Protein AF-A0A7J4JFG8-F1 (afdb_monomer)

InterPro domains:
  IPR002809 Integral membrane protein EMC3/TMCO1-like [PF01956] (10-150)
  IPR002809 Integral membrane protein EMC3/TMCO1-like [SM01415] (7-152)
  IPR038978 Protein MJ0935 [PTHR42198] (8-150)

Sequence (158 aa):
MFDPQVDLALAAVGVSLASNFVQRKVMPKEETKQRQEKIKKHQERMKELANKSDAKSKNELEALEKELMEEMGKMMKGSTRMMMFSMLFIIPLFWFLGEAYKAAVIQLPFPIPWFGENWSVKLYSETNWIGWYVLCSLVTSLALNAALGLREKVLKKK

Structure (mmCIF, N/CA/C/O backbone):
data_AF-A0A7J4JFG8-F1
#
_entry.id   AF-A0A7J4JFG8-F1
#
loop_
_atom_site.group_PDB
_atom_site.id
_atom_site.type_symbol
_atom_site.label_atom_id
_atom_site.label_alt_id
_atom_site.label_comp_id
_atom_site.label_asym_id
_atom_site.label_entity_id
_atom_site.label_seq_id
_atom_site.pdbx_PDB_ins_code
_atom_site.Cartn_x
_atom_site.Cartn_y
_atom_site.Cartn_z
_atom_site.occupancy
_atom_site.B_iso_or_equiv
_atom_site.auth_seq_id
_atom_site.auth_comp_id
_atom_site.auth_asym_id
_atom_site.auth_atom_id
_atom_site.pdbx_PDB_model_num
ATOM 1 N N . MET A 1 1 ? 8.831 -21.812 -30.188 1.00 43.41 1 MET A N 1
ATOM 2 C CA . MET A 1 1 ? 9.014 -20.457 -29.634 1.00 43.41 1 MET A CA 1
ATOM 3 C C . MET A 1 1 ? 7.926 -19.617 -30.258 1.00 43.41 1 MET A C 1
ATOM 5 O O . MET A 1 1 ? 7.961 -19.447 -31.469 1.00 43.41 1 MET A O 1
ATOM 9 N N . PHE A 1 2 ? 6.888 -19.284 -29.495 1.00 50.66 2 PHE A N 1
ATOM 10 C CA . PHE A 1 2 ? 5.811 -18.435 -29.999 1.00 50.66 2 PHE A CA 1
ATOM 11 C C . PHE A 1 2 ? 6.293 -16.981 -30.050 1.00 50.66 2 PHE A C 1
ATOM 13 O O . PHE A 1 2 ? 7.308 -16.641 -29.443 1.00 50.66 2 PHE A O 1
ATOM 20 N N . ASP A 1 3 ? 5.601 -16.146 -30.826 1.00 72.88 3 ASP A N 1
ATOM 21 C CA . ASP A 1 3 ? 5.869 -14.711 -30.893 1.00 72.88 3 ASP A CA 1
ATOM 22 C C . ASP A 1 3 ? 5.908 -14.096 -29.479 1.00 72.88 3 ASP A C 1
ATOM 24 O O . ASP A 1 3 ? 5.046 -14.433 -28.658 1.00 72.88 3 ASP A O 1
ATOM 28 N N . PRO A 1 4 ? 6.821 -13.145 -29.188 1.00 73.06 4 PRO A N 1
ATOM 29 C CA . PRO A 1 4 ? 6.934 -12.491 -27.876 1.00 73.06 4 PRO A CA 1
ATOM 30 C C . PRO A 1 4 ? 5.610 -11.909 -27.356 1.00 73.06 4 PRO A C 1
ATOM 32 O O . PRO A 1 4 ? 5.393 -11.783 -26.154 1.00 73.06 4 PRO A O 1
ATOM 35 N N . GLN A 1 5 ? 4.706 -11.570 -28.274 1.00 70.81 5 GLN A N 1
ATOM 36 C CA . GLN A 1 5 ? 3.369 -11.058 -27.991 1.00 70.81 5 GLN A CA 1
ATOM 37 C C . GLN A 1 5 ? 2.445 -12.128 -27.388 1.00 70.81 5 GLN A C 1
ATOM 39 O O . GLN A 1 5 ? 1.678 -11.835 -26.471 1.00 70.81 5 GLN A O 1
ATOM 44 N N . VAL A 1 6 ? 2.533 -13.368 -27.876 1.00 79.38 6 VAL A N 1
ATOM 45 C CA . VAL A 1 6 ? 1.719 -14.499 -27.408 1.00 79.38 6 VAL A CA 1
ATOM 46 C C . VAL A 1 6 ? 2.184 -14.947 -26.028 1.00 79.38 6 VAL A C 1
ATOM 48 O O . VAL A 1 6 ? 1.350 -15.166 -25.151 1.00 79.38 6 VAL A O 1
ATOM 51 N N . ASP A 1 7 ? 3.497 -14.998 -25.802 1.00 71.62 7 ASP A N 1
ATOM 52 C CA . ASP A 1 7 ? 4.071 -15.361 -24.502 1.00 71.62 7 ASP A CA 1
ATOM 53 C C . ASP A 1 7 ? 3.706 -14.330 -23.420 1.00 71.62 7 ASP A C 1
ATOM 55 O O . ASP A 1 7 ? 3.295 -14.694 -22.313 1.00 71.62 7 ASP A O 1
ATOM 59 N N . LEU A 1 8 ? 3.756 -13.034 -23.755 1.00 73.06 8 LEU A N 1
ATOM 60 C CA . LEU A 1 8 ? 3.347 -11.962 -22.847 1.00 73.06 8 LEU A CA 1
ATOM 61 C C . LEU A 1 8 ? 1.840 -12.007 -22.551 1.00 73.06 8 LEU A C 1
ATOM 63 O O . LEU A 1 8 ? 1.426 -11.814 -21.405 1.00 73.06 8 LEU A O 1
ATOM 67 N N . ALA A 1 9 ? 1.016 -12.296 -23.563 1.00 77.75 9 ALA A N 1
ATOM 68 C CA . ALA A 1 9 ? -0.426 -12.446 -23.398 1.00 77.75 9 ALA A CA 1
ATOM 69 C C . ALA A 1 9 ? -0.767 -13.646 -22.501 1.00 77.75 9 ALA A C 1
ATOM 71 O O . ALA A 1 9 ? -1.584 -13.515 -21.588 1.00 77.75 9 ALA A O 1
ATOM 72 N N . LEU A 1 10 ? -0.105 -14.792 -22.695 1.00 78.75 10 LEU A N 1
ATOM 73 C CA . 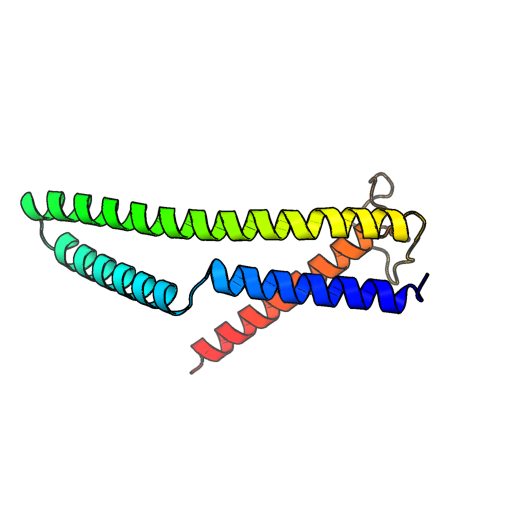LEU A 1 10 ? -0.294 -15.973 -21.851 1.00 78.75 10 LEU A CA 1
ATOM 74 C C . LEU A 1 10 ? 0.104 -15.694 -20.397 1.00 78.75 10 LEU A C 1
ATOM 76 O O . LEU A 1 10 ? -0.634 -16.049 -19.474 1.00 78.75 10 LEU A O 1
ATOM 80 N N . ALA A 1 11 ? 1.235 -15.013 -20.187 1.00 73.62 11 ALA A N 1
ATOM 81 C CA . ALA A 1 11 ? 1.689 -14.611 -18.861 1.00 73.62 11 ALA A CA 1
ATOM 82 C C . ALA A 1 11 ? 0.693 -13.649 -18.192 1.00 73.62 11 ALA A C 1
ATOM 84 O O . ALA A 1 11 ? 0.305 -13.869 -17.045 1.00 73.62 11 ALA A O 1
ATOM 85 N N . ALA A 1 12 ? 0.210 -12.631 -18.911 1.00 76.88 12 ALA A N 1
ATOM 86 C CA . ALA A 1 12 ? -0.766 -11.670 -18.397 1.00 76.88 12 ALA A CA 1
ATOM 87 C C . ALA A 1 12 ? -2.107 -12.330 -18.037 1.00 76.88 12 ALA A C 1
ATOM 89 O O . ALA A 1 12 ? -2.704 -12.014 -17.001 1.00 76.88 12 ALA A O 1
ATOM 90 N N . VAL A 1 13 ? -2.569 -13.284 -18.850 1.00 83.50 13 VAL A N 1
ATOM 91 C CA . VAL A 1 13 ? -3.774 -14.073 -18.564 1.00 83.50 13 VAL A CA 1
ATOM 92 C C . VAL A 1 13 ? -3.563 -14.945 -17.325 1.00 83.50 13 VAL A C 1
ATOM 94 O O . VAL A 1 13 ? -4.411 -14.939 -16.431 1.00 83.50 13 VAL A O 1
ATOM 97 N N . GLY A 1 14 ? -2.416 -15.620 -17.206 1.00 81.44 14 GLY A N 1
ATOM 98 C CA . GLY A 1 14 ? -2.065 -16.412 -16.023 1.00 81.44 14 GLY A CA 1
ATOM 99 C C . GLY A 1 14 ? -2.018 -15.573 -14.743 1.00 81.44 14 GLY A C 1
ATOM 100 O O . GLY A 1 14 ? -2.625 -15.937 -13.735 1.00 81.44 14 GLY A O 1
ATOM 101 N N . VAL A 1 15 ? -1.382 -14.400 -14.804 1.00 75.75 15 VAL A N 1
ATOM 102 C CA . VAL A 1 15 ? -1.321 -13.416 -13.710 1.00 75.75 15 VAL A CA 1
ATOM 103 C C . VAL A 1 15 ? -2.715 -12.936 -13.311 1.00 75.75 15 VAL A C 1
ATOM 105 O O . VAL A 1 15 ? -3.038 -12.873 -12.122 1.00 75.75 15 VAL A O 1
ATOM 108 N N . SER A 1 16 ? -3.559 -12.618 -14.292 1.00 74.44 16 SER A N 1
ATOM 109 C CA . SER A 1 16 ? -4.916 -12.116 -14.061 1.00 74.44 16 SER A CA 1
ATOM 110 C C . SER A 1 16 ? -5.810 -13.176 -13.427 1.00 74.44 16 SER A C 1
ATOM 112 O O . SER A 1 16 ? -6.571 -12.879 -12.502 1.00 74.44 16 SER A O 1
ATOM 114 N N . LEU A 1 17 ? -5.701 -14.426 -13.877 1.00 79.69 17 LEU A N 1
ATOM 115 C CA . LEU A 1 17 ? -6.439 -15.553 -13.314 1.00 79.69 17 LEU A CA 1
ATOM 116 C C . LEU A 1 17 ? -5.973 -15.870 -11.891 1.00 79.69 17 LEU A C 1
ATOM 118 O O . LEU A 1 17 ? -6.806 -15.973 -10.988 1.00 79.69 17 LEU A O 1
ATOM 122 N N . ALA A 1 18 ? -4.660 -15.937 -11.660 1.00 73.81 18 ALA A N 1
ATOM 123 C CA . ALA A 1 18 ? -4.094 -16.137 -10.330 1.00 73.81 18 ALA A CA 1
ATOM 124 C C . ALA A 1 18 ? -4.485 -15.003 -9.369 1.00 73.81 18 ALA A C 1
ATOM 126 O O . ALA A 1 18 ? -4.910 -15.267 -8.244 1.00 73.81 18 ALA A O 1
ATOM 127 N N . SER A 1 19 ? -4.432 -13.748 -9.825 1.00 69.19 19 SER A N 1
ATOM 128 C CA . SER A 1 19 ? -4.848 -12.586 -9.034 1.00 69.19 19 SER A CA 1
ATOM 129 C C . SER A 1 19 ? -6.326 -12.632 -8.676 1.00 69.19 19 SER A C 1
ATOM 131 O O . SER A 1 19 ? -6.676 -12.398 -7.522 1.00 69.19 19 SER A O 1
ATOM 133 N N . ASN A 1 20 ? -7.202 -12.983 -9.621 1.00 76.00 20 ASN A N 1
ATOM 134 C CA . ASN A 1 20 ? -8.630 -13.136 -9.340 1.00 76.00 20 ASN A CA 1
ATOM 135 C C . ASN A 1 20 ? -8.897 -14.280 -8.357 1.00 76.00 20 ASN A C 1
ATOM 137 O O . ASN A 1 20 ? -9.732 -14.149 -7.459 1.00 76.00 20 ASN A O 1
ATOM 141 N N . PHE A 1 21 ? -8.180 -15.394 -8.496 1.00 78.75 21 PHE A N 1
ATOM 142 C CA . PHE A 1 21 ? -8.329 -16.544 -7.615 1.00 78.75 21 PHE A CA 1
ATOM 143 C C . PHE A 1 21 ? -7.888 -16.222 -6.184 1.00 78.75 21 PHE A C 1
ATOM 145 O O . PHE A 1 21 ? -8.603 -16.515 -5.224 1.00 78.75 21 PHE A O 1
ATOM 152 N N . VAL A 1 22 ? -6.748 -15.549 -6.032 1.00 68.56 22 VAL A N 1
ATOM 153 C CA . VAL A 1 22 ? -6.250 -15.125 -4.723 1.00 68.56 22 VAL A CA 1
ATOM 154 C C . VAL A 1 22 ? -7.121 -14.035 -4.119 1.00 68.56 22 VAL A C 1
ATOM 156 O O . VAL A 1 22 ? -7.466 -14.152 -2.948 1.00 68.56 22 VAL A O 1
ATOM 159 N N . GLN A 1 23 ? -7.578 -13.048 -4.891 1.00 64.56 23 GLN A N 1
ATOM 160 C CA . GLN A 1 23 ? -8.540 -12.057 -4.396 1.00 64.56 23 GLN A CA 1
ATOM 161 C C . GLN A 1 23 ? -9.809 -12.725 -3.860 1.00 64.56 23 GLN A C 1
ATOM 163 O O . GLN A 1 23 ? -10.253 -12.403 -2.761 1.00 64.56 23 GLN A O 1
ATOM 168 N N . ARG A 1 24 ? -10.355 -13.714 -4.579 1.00 67.44 24 ARG A N 1
ATOM 169 C CA . ARG A 1 24 ? -11.542 -14.457 -4.130 1.00 67.44 24 ARG A CA 1
ATOM 170 C C . ARG A 1 24 ? -11.290 -15.303 -2.882 1.00 67.44 24 ARG A C 1
ATOM 172 O O . ARG A 1 24 ? -12.163 -15.370 -2.025 1.00 67.44 24 ARG A O 1
ATOM 179 N N . LYS A 1 25 ? -10.119 -15.936 -2.764 1.00 70.19 25 LYS A N 1
ATOM 180 C CA . LYS A 1 25 ? -9.772 -16.794 -1.618 1.00 70.19 25 LYS A CA 1
ATOM 181 C C . LYS A 1 25 ? -9.344 -16.003 -0.378 1.00 70.19 25 LYS A C 1
ATOM 183 O O . LYS A 1 25 ? -9.535 -16.468 0.741 1.00 70.19 25 LYS A O 1
ATOM 188 N N . VAL A 1 26 ? -8.735 -14.833 -0.562 1.00 64.06 26 VAL A N 1
ATOM 189 C CA . VAL A 1 26 ? -8.191 -14.002 0.524 1.00 64.06 26 VAL A CA 1
ATOM 190 C C . VAL A 1 26 ? -9.201 -12.963 1.012 1.00 64.06 26 VAL A C 1
ATOM 192 O O . VAL A 1 26 ? -9.190 -12.645 2.198 1.00 64.06 26 VAL A O 1
ATOM 195 N N . MET A 1 27 ? -10.097 -12.479 0.146 1.00 63.69 27 MET A N 1
ATOM 196 C CA . MET A 1 27 ? -11.164 -11.533 0.496 1.00 63.69 27 MET A CA 1
ATOM 197 C C . MET A 1 27 ? -12.552 -12.070 0.106 1.00 63.69 27 MET A C 1
ATOM 199 O O . MET A 1 27 ? -13.178 -11.571 -0.836 1.00 63.69 27 MET A O 1
ATOM 203 N N . PRO A 1 28 ? -13.080 -13.079 0.822 1.00 71.38 28 PRO A N 1
ATOM 204 C CA . PRO A 1 28 ? -14.474 -13.465 0.661 1.00 71.38 28 PRO A CA 1
ATOM 205 C C . PRO A 1 28 ? -15.392 -12.277 0.995 1.00 71.38 28 PRO A C 1
ATOM 207 O O . PRO A 1 28 ? -15.300 -11.653 2.060 1.00 71.38 28 PRO A O 1
ATOM 210 N N . LYS A 1 29 ? -16.281 -11.940 0.053 1.00 64.00 29 LYS A N 1
ATOM 211 C CA . LYS A 1 29 ? -17.175 -10.775 0.152 1.00 64.00 29 LYS A CA 1
ATOM 212 C C . LYS A 1 29 ? -18.146 -10.895 1.335 1.00 64.00 29 LYS A C 1
ATOM 214 O O . LYS A 1 29 ? -18.380 -9.895 2.010 1.00 64.00 29 LYS A O 1
ATOM 219 N N . GLU A 1 30 ? -18.652 -12.099 1.617 1.00 70.06 30 GLU A N 1
ATOM 220 C CA . GLU A 1 30 ? -19.502 -12.393 2.783 1.00 70.06 30 GLU A CA 1
ATOM 221 C C . GLU A 1 30 ? -18.801 -12.081 4.114 1.00 70.06 30 GLU A C 1
ATOM 223 O O . GLU A 1 30 ? -19.330 -11.317 4.920 1.00 70.06 30 GLU A O 1
ATOM 228 N N . GLU A 1 31 ? -17.596 -12.616 4.345 1.00 68.94 31 GLU A N 1
ATOM 229 C CA . GLU A 1 31 ? -16.892 -12.397 5.619 1.00 68.94 31 GLU A CA 1
ATOM 230 C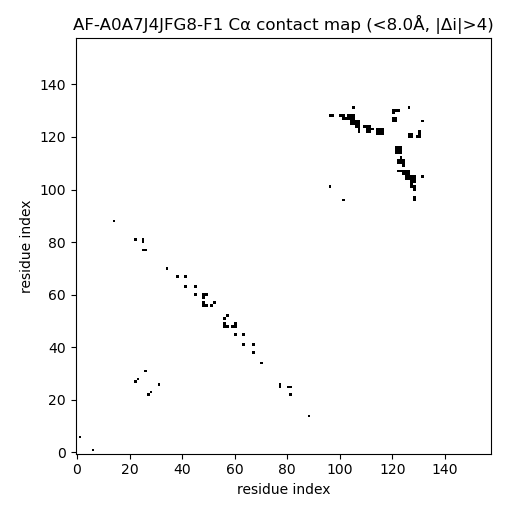 C . GLU A 1 31 ? -16.522 -10.930 5.821 1.00 68.94 31 GLU A C 1
ATOM 232 O O . GLU A 1 31 ? -16.521 -10.434 6.945 1.00 68.94 31 GLU A O 1
ATOM 237 N N . THR A 1 32 ? -16.212 -10.225 4.733 1.00 69.44 32 THR A N 1
ATOM 238 C CA . THR A 1 32 ? -15.879 -8.801 4.796 1.00 69.44 32 THR A CA 1
ATOM 239 C C . THR A 1 32 ? -17.084 -7.981 5.259 1.00 69.44 32 THR A C 1
ATOM 241 O O . THR A 1 32 ? -16.931 -7.100 6.103 1.00 69.44 32 THR A O 1
ATOM 244 N N . LYS A 1 33 ? -18.294 -8.299 4.773 1.00 75.31 33 LYS A N 1
ATOM 245 C CA . LYS A 1 33 ? -19.535 -7.647 5.224 1.00 75.31 33 LYS A CA 1
ATOM 246 C C . LYS A 1 33 ? -19.839 -7.950 6.689 1.00 75.31 33 LYS A C 1
ATOM 248 O O . LYS A 1 33 ? -20.090 -7.025 7.454 1.00 75.31 33 LYS A O 1
ATOM 253 N N . GLN A 1 34 ? -19.736 -9.215 7.097 1.00 79.38 34 GLN A N 1
ATOM 254 C CA . GLN A 1 34 ? -19.980 -9.611 8.487 1.00 79.38 34 GLN A CA 1
ATOM 255 C C . GLN A 1 34 ? -18.994 -8.949 9.462 1.00 79.38 34 GLN A C 1
ATOM 257 O O . GLN A 1 34 ? -19.399 -8.494 10.529 1.00 79.38 34 GLN A O 1
ATOM 262 N N . ARG A 1 35 ? -17.709 -8.830 9.095 1.00 70.25 35 ARG A N 1
ATOM 263 C CA . ARG A 1 35 ? -16.706 -8.107 9.903 1.00 70.25 35 ARG A CA 1
ATOM 264 C C . ARG A 1 35 ? -17.001 -6.611 9.989 1.00 70.25 35 ARG A C 1
ATOM 266 O O . ARG A 1 35 ? -16.903 -6.036 11.065 1.00 70.25 35 ARG A O 1
ATOM 273 N N . GLN A 1 36 ? -17.412 -5.974 8.890 1.00 77.44 36 GLN A N 1
ATOM 274 C CA . GLN A 1 36 ? -17.808 -4.560 8.920 1.00 77.44 36 GLN A CA 1
ATOM 275 C C . GLN A 1 36 ? -19.020 -4.317 9.831 1.00 77.44 36 GLN A C 1
ATOM 277 O O . GLN A 1 36 ? -19.045 -3.323 10.555 1.00 77.44 36 GLN A O 1
ATOM 282 N N . GLU A 1 37 ? -20.008 -5.215 9.827 1.00 83.06 37 GLU A N 1
ATOM 283 C CA . GLU A 1 37 ? -21.163 -5.133 10.730 1.00 83.06 37 GLU A CA 1
ATOM 284 C C . GLU A 1 37 ? -20.777 -5.325 12.198 1.00 83.06 37 GLU A C 1
ATOM 286 O O . GLU A 1 37 ? -21.262 -4.581 13.052 1.00 83.06 37 GLU A O 1
ATOM 291 N N . LYS A 1 38 ? -19.882 -6.274 12.503 1.00 79.19 38 LYS A N 1
ATOM 292 C CA . LYS A 1 38 ? -19.358 -6.458 13.863 1.00 79.19 38 LYS A CA 1
ATOM 293 C C . LYS A 1 38 ? -18.632 -5.216 14.352 1.00 79.19 38 LYS A C 1
ATOM 295 O O . LYS A 1 38 ? -18.982 -4.705 15.409 1.00 79.19 38 LYS A O 1
ATOM 300 N N . ILE A 1 39 ? -17.702 -4.678 13.564 1.00 81.62 39 ILE A N 1
ATOM 301 C CA . ILE A 1 39 ? -16.966 -3.454 13.913 1.00 81.62 39 ILE A CA 1
ATOM 302 C C . ILE A 1 39 ? -17.928 -2.300 14.208 1.00 81.62 39 ILE A C 1
ATOM 304 O O . ILE A 1 39 ? -17.753 -1.616 15.212 1.00 81.62 39 ILE A O 1
ATOM 308 N N . LYS A 1 40 ? -18.976 -2.109 13.394 1.00 84.06 40 LYS A N 1
ATOM 309 C CA . LYS A 1 40 ? -19.993 -1.076 13.647 1.00 84.06 40 LYS A CA 1
ATOM 310 C C . LYS A 1 40 ? -20.737 -1.300 14.962 1.00 84.06 40 LYS A C 1
ATOM 312 O O . LYS A 1 40 ? -20.816 -0.379 15.768 1.00 84.06 40 LYS A O 1
ATOM 317 N N . LYS A 1 41 ? -21.210 -2.525 15.217 1.00 84.62 41 LYS A N 1
ATOM 318 C CA . LYS A 1 41 ? -21.887 -2.870 16.479 1.00 84.62 41 LYS A CA 1
ATOM 319 C C . LYS A 1 41 ? -20.977 -2.679 17.695 1.00 84.62 41 LYS A C 1
ATOM 321 O O . LYS A 1 41 ? -21.430 -2.180 18.721 1.00 84.62 41 LYS A O 1
ATOM 326 N N . HIS A 1 42 ? -19.698 -3.044 17.591 1.00 79.94 42 HIS A N 1
ATOM 327 C CA . HIS A 1 42 ? -18.722 -2.842 18.663 1.00 79.94 42 HIS A CA 1
ATOM 328 C C . HIS A 1 42 ? -18.434 -1.350 18.894 1.00 79.94 42 HIS A C 1
ATOM 330 O O . HIS A 1 42 ? -18.403 -0.914 20.040 1.00 79.94 42 HIS A O 1
ATOM 336 N N . GLN A 1 43 ? -18.315 -0.541 17.837 1.00 77.88 43 GLN A N 1
ATOM 337 C CA . GLN A 1 43 ? -18.144 0.913 17.952 1.00 77.88 43 GLN A CA 1
ATOM 338 C C . GLN A 1 43 ? -19.358 1.605 18.592 1.00 77.88 43 GLN A C 1
ATOM 340 O O . GLN A 1 43 ? -19.187 2.476 19.445 1.00 77.88 43 GLN A O 1
ATOM 345 N N . GLU A 1 44 ? -20.578 1.212 18.218 1.00 83.81 44 GLU A N 1
ATOM 346 C CA . GLU A 1 44 ? -21.817 1.719 18.826 1.00 83.81 44 GLU A CA 1
ATOM 347 C C . GLU A 1 44 ? -21.874 1.379 20.319 1.00 83.81 44 GLU A C 1
ATOM 349 O O . GLU A 1 44 ? -22.078 2.262 21.153 1.00 83.81 44 GLU A O 1
ATOM 354 N N . ARG A 1 45 ? -21.573 0.125 20.674 1.00 77.56 45 ARG A N 1
ATOM 355 C CA . ARG A 1 45 ? -21.573 -0.344 22.064 1.00 77.56 45 ARG A CA 1
ATOM 356 C C . ARG A 1 45 ? -20.472 0.302 22.910 1.00 77.56 45 ARG A C 1
ATOM 358 O O . ARG A 1 45 ? -20.725 0.653 24.058 1.00 77.56 45 ARG A O 1
ATOM 365 N N . MET A 1 46 ? -19.283 0.541 22.346 1.00 75.06 46 MET A N 1
ATOM 366 C CA . MET A 1 46 ? -18.238 1.340 23.002 1.00 75.06 46 MET A CA 1
ATOM 367 C C . MET A 1 46 ? -18.714 2.765 23.284 1.00 75.06 46 MET A C 1
ATOM 369 O O . MET A 1 46 ? -18.446 3.290 24.358 1.00 75.06 46 MET A O 1
ATOM 373 N N . LYS A 1 47 ? -19.440 3.393 22.351 1.00 79.38 47 LYS A N 1
ATOM 374 C CA . LYS A 1 47 ? -19.966 4.754 22.525 1.00 79.38 47 LYS A CA 1
ATOM 375 C C . LYS A 1 47 ? -21.048 4.819 23.607 1.00 79.38 47 LYS A C 1
ATOM 377 O O . LYS A 1 47 ? -21.092 5.780 24.368 1.00 79.38 47 LYS A O 1
ATOM 382 N N . GLU A 1 48 ? -21.895 3.797 23.704 1.00 79.69 48 GLU A N 1
ATOM 383 C CA . GLU A 1 48 ? -22.895 3.669 24.772 1.00 79.69 48 GLU A CA 1
ATOM 384 C C . GLU A 1 48 ? -22.262 3.441 26.151 1.00 79.69 48 GLU A C 1
ATOM 386 O O . GLU A 1 48 ? -22.714 4.020 27.141 1.00 79.69 48 GLU A O 1
ATOM 391 N N . LEU A 1 49 ? -21.210 2.619 26.219 1.00 70.50 49 LEU A N 1
ATOM 392 C CA . LEU A 1 49 ? -20.485 2.313 27.455 1.00 70.50 49 LEU A CA 1
ATOM 393 C C . LEU A 1 49 ? -19.562 3.455 27.895 1.00 70.50 49 LEU A C 1
ATOM 395 O O . LEU A 1 49 ? -19.451 3.700 29.091 1.00 70.50 49 LEU A O 1
ATOM 399 N N . ALA A 1 50 ? -18.970 4.206 26.962 1.00 67.94 50 ALA A N 1
ATOM 400 C CA . ALA A 1 50 ? -18.148 5.382 27.258 1.00 67.94 50 ALA A CA 1
ATOM 401 C C . ALA A 1 50 ? -18.935 6.497 27.969 1.00 67.94 50 ALA A C 1
ATOM 403 O O . ALA A 1 50 ? -18.355 7.286 28.711 1.00 67.94 50 ALA A O 1
ATOM 404 N N . ASN A 1 51 ? -20.259 6.541 27.785 1.00 72.50 51 ASN A N 1
ATOM 405 C CA . ASN A 1 51 ? -21.143 7.474 28.485 1.00 72.50 51 ASN A CA 1
ATOM 406 C C . ASN A 1 51 ? -21.503 7.021 29.916 1.00 72.50 51 ASN A C 1
ATOM 408 O O . ASN A 1 51 ? -22.154 7.772 30.641 1.00 72.50 51 ASN A O 1
ATOM 412 N N . LYS A 1 52 ? -21.114 5.808 30.338 1.00 69.88 52 LYS A N 1
ATOM 413 C CA . LYS A 1 52 ? -21.392 5.247 31.670 1.00 69.88 52 LYS A CA 1
ATOM 414 C C . LYS A 1 52 ? -20.095 5.144 32.481 1.00 69.88 52 LYS A C 1
ATOM 416 O O . LYS A 1 52 ? -19.193 4.399 32.118 1.00 69.88 52 LYS A O 1
ATOM 421 N N . SER A 1 53 ? -20.016 5.826 33.623 1.00 62.31 53 SER A N 1
ATOM 422 C CA . SER A 1 53 ? -18.810 5.868 34.480 1.00 62.31 53 SER A CA 1
ATOM 423 C C . SER A 1 53 ? -18.658 4.694 35.469 1.00 62.31 53 SER A C 1
ATOM 425 O O . SER A 1 53 ? -17.877 4.790 36.416 1.00 62.31 53 SER A O 1
ATOM 427 N N . ASP A 1 54 ? -19.368 3.579 35.277 1.00 73.94 54 ASP A N 1
ATOM 428 C CA . ASP A 1 54 ? -19.342 2.439 36.205 1.00 73.94 54 ASP A CA 1
ATOM 429 C C . ASP A 1 54 ? -18.106 1.538 36.021 1.00 73.94 54 ASP A C 1
ATOM 431 O O . ASP A 1 54 ? -17.653 1.282 34.904 1.00 73.94 54 ASP A O 1
ATOM 435 N N . ALA A 1 55 ? -17.587 0.967 37.115 1.00 69.75 55 ALA A N 1
ATOM 436 C CA . ALA A 1 55 ? -16.434 0.055 37.083 1.00 69.75 55 ALA A CA 1
ATOM 437 C C . ALA A 1 55 ? -16.681 -1.219 36.244 1.00 69.75 55 ALA A C 1
ATOM 439 O O . ALA A 1 55 ? -15.761 -1.725 35.605 1.00 69.75 55 ALA A O 1
ATOM 440 N N . LYS A 1 56 ? -17.932 -1.707 36.183 1.00 73.19 56 LYS A N 1
ATOM 441 C CA . LYS A 1 56 ? -18.328 -2.790 35.261 1.00 73.19 56 LYS A CA 1
ATOM 442 C C . LYS A 1 56 ? -18.236 -2.361 33.795 1.00 73.19 56 LYS A C 1
ATOM 444 O O . LYS A 1 56 ? -17.741 -3.132 32.980 1.00 73.19 56 LYS A O 1
ATOM 449 N N . SER A 1 57 ? -18.653 -1.134 33.479 1.00 72.50 57 SER A N 1
ATOM 450 C CA . SER A 1 57 ? -18.598 -0.582 32.121 1.00 72.50 57 SER A CA 1
ATOM 451 C C . SER A 1 57 ? -17.160 -0.438 31.626 1.00 72.50 57 SER A C 1
ATOM 453 O O . SER A 1 57 ? -16.908 -0.684 30.455 1.00 72.50 57 SER A O 1
ATOM 455 N N . LYS A 1 58 ? -16.202 -0.117 32.510 1.00 73.94 58 LYS A N 1
ATOM 456 C CA . LYS A 1 58 ? -14.769 -0.081 32.161 1.00 73.94 58 LYS A CA 1
ATOM 457 C C . LYS A 1 58 ? -14.212 -1.459 31.793 1.00 73.94 58 LYS A C 1
ATOM 459 O O . LYS A 1 58 ? -13.574 -1.579 30.755 1.00 73.94 58 LYS A O 1
ATOM 464 N N . ASN A 1 59 ? -14.511 -2.496 32.580 1.00 81.50 59 ASN A N 1
ATOM 465 C CA . ASN A 1 59 ? -14.094 -3.866 32.251 1.00 81.50 59 ASN A CA 1
ATOM 466 C C . ASN A 1 59 ? -14.727 -4.373 30.944 1.00 81.50 59 ASN A C 1
ATOM 468 O O . ASN A 1 59 ? -14.059 -5.035 30.154 1.00 81.50 59 ASN A O 1
ATOM 472 N N . GLU A 1 60 ? -16.007 -4.069 30.695 1.00 80.00 60 GLU A N 1
ATOM 473 C CA . GLU A 1 60 ? -16.657 -4.415 29.422 1.00 80.00 60 GLU A CA 1
ATOM 474 C C . GLU A 1 60 ? -16.066 -3.639 28.238 1.00 80.00 60 GLU A C 1
ATOM 476 O O . GLU A 1 60 ? -15.931 -4.201 27.151 1.00 80.00 60 GLU A O 1
ATOM 481 N N . LEU A 1 61 ? -15.680 -2.375 28.440 1.00 79.38 61 LEU A N 1
ATOM 482 C CA . LEU A 1 61 ? -15.034 -1.551 27.420 1.00 79.38 61 LEU A CA 1
ATOM 483 C C . LEU A 1 61 ? -13.655 -2.106 27.039 1.00 79.38 61 LEU A C 1
ATOM 485 O O . LEU A 1 61 ? -13.381 -2.260 25.853 1.00 79.38 61 LEU A O 1
ATOM 489 N N . GLU A 1 62 ? -12.826 -2.465 28.024 1.00 81.81 62 GLU A N 1
ATOM 490 C CA . GLU A 1 62 ? -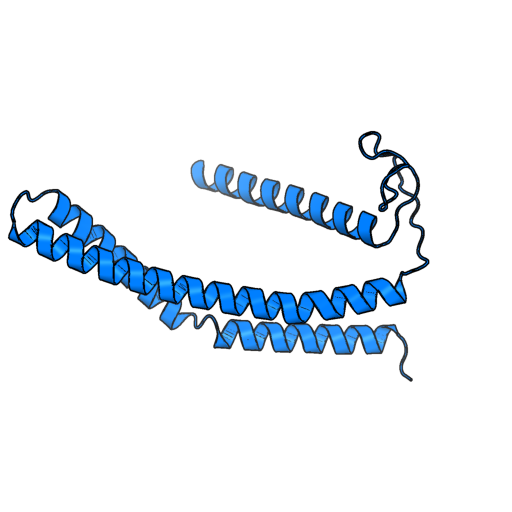11.513 -3.085 27.788 1.00 81.81 62 GLU A CA 1
ATOM 491 C C . GLU A 1 62 ? -11.639 -4.429 27.056 1.00 81.81 62 GLU A C 1
ATOM 493 O O . GLU A 1 62 ? -10.867 -4.724 26.139 1.00 81.81 62 GLU A O 1
ATOM 498 N N . ALA A 1 63 ? -12.642 -5.241 27.411 1.00 85.50 63 ALA A N 1
ATOM 499 C CA . ALA A 1 63 ? -12.929 -6.488 26.706 1.00 85.50 63 ALA A CA 1
ATOM 500 C C . ALA A 1 63 ? -13.325 -6.235 25.240 1.00 85.50 63 ALA A C 1
ATOM 502 O O . ALA A 1 63 ? -12.811 -6.906 24.342 1.00 85.50 63 ALA A O 1
ATOM 503 N N . LEU A 1 64 ? -14.180 -5.236 24.986 1.00 80.38 64 LEU A N 1
ATOM 504 C CA . LEU A 1 64 ? -14.587 -4.854 23.631 1.00 80.38 64 LEU A CA 1
ATOM 505 C C . LEU A 1 64 ? -13.419 -4.316 22.798 1.00 80.38 64 LEU A C 1
ATOM 507 O O . LEU A 1 64 ? -13.310 -4.627 21.613 1.00 80.38 64 LEU A O 1
ATOM 511 N N . GLU A 1 65 ? -12.547 -3.512 23.403 1.00 82.31 65 GLU A N 1
ATOM 512 C CA . GLU A 1 65 ? -11.367 -2.958 22.740 1.00 82.31 65 GLU A CA 1
ATOM 513 C C . GLU A 1 65 ? -10.391 -4.071 22.340 1.00 82.31 65 GLU A C 1
ATOM 515 O O . GLU A 1 65 ? -9.867 -4.076 21.223 1.00 82.31 65 GLU A O 1
ATOM 520 N N . LYS A 1 66 ? -10.217 -5.077 23.206 1.00 86.62 66 LYS A N 1
ATOM 521 C CA . LYS A 1 66 ? -9.411 -6.264 22.907 1.00 86.62 66 LYS A CA 1
ATOM 522 C C . LYS A 1 66 ? -9.999 -7.093 21.761 1.00 86.62 66 LYS A C 1
ATOM 524 O O . LYS A 1 66 ? -9.255 -7.486 20.863 1.00 86.62 66 LYS A O 1
ATOM 529 N N . GLU A 1 67 ? -11.315 -7.315 21.741 1.00 85.44 67 GLU A N 1
ATOM 530 C CA . GLU A 1 67 ? -11.991 -7.982 20.615 1.00 85.44 67 GLU A CA 1
ATOM 531 C C . GLU A 1 67 ? -11.824 -7.197 19.304 1.00 85.44 67 GLU A C 1
ATOM 533 O O . GLU A 1 67 ? -11.519 -7.784 18.261 1.00 85.44 67 GLU A O 1
ATOM 538 N N . LEU A 1 68 ? -11.944 -5.865 19.351 1.00 82.75 68 LEU A N 1
ATOM 539 C CA . LEU A 1 68 ? -11.745 -4.996 18.190 1.00 82.75 68 LEU A CA 1
ATOM 540 C C . LEU A 1 68 ? -10.304 -5.087 17.665 1.00 82.75 68 LEU A C 1
ATOM 542 O O . LEU A 1 68 ? -10.093 -5.229 16.460 1.00 82.75 68 LEU A O 1
ATOM 546 N N . MET A 1 69 ? -9.313 -5.059 18.561 1.00 85.50 69 MET A N 1
ATOM 547 C CA . MET A 1 69 ? -7.896 -5.234 18.228 1.00 85.50 69 MET A CA 1
ATOM 548 C C . MET A 1 69 ? -7.633 -6.594 17.570 1.00 85.50 69 MET A C 1
ATOM 550 O O . MET A 1 69 ? -6.904 -6.672 16.577 1.00 85.50 69 MET A O 1
ATOM 554 N N . GLU A 1 70 ? -8.256 -7.670 18.056 1.00 86.50 70 GLU A N 1
ATOM 555 C CA . GLU A 1 70 ? -8.157 -8.991 17.429 1.00 86.50 70 GLU A CA 1
ATOM 556 C C . GLU A 1 70 ? -8.795 -9.029 16.031 1.00 86.50 70 GLU A C 1
ATOM 558 O O . GLU A 1 70 ? -8.220 -9.612 15.102 1.00 86.50 70 GLU A O 1
ATOM 563 N N . GLU A 1 71 ? -9.959 -8.398 15.839 1.00 80.81 71 GLU A N 1
ATOM 564 C CA . GLU A 1 71 ? -10.595 -8.287 14.520 1.00 80.81 71 GLU A CA 1
ATOM 565 C C . GLU A 1 71 ? -9.753 -7.447 13.546 1.00 80.81 71 GLU A C 1
ATOM 567 O O . GLU A 1 71 ? -9.537 -7.863 12.399 1.00 80.81 71 GLU A O 1
ATOM 572 N N . MET A 1 72 ? -9.193 -6.323 14.006 1.00 79.62 72 MET A N 1
ATOM 573 C CA . MET A 1 72 ? -8.255 -5.506 13.231 1.00 79.62 72 MET A CA 1
ATOM 574 C C . MET A 1 72 ? -6.987 -6.285 12.881 1.00 79.62 72 MET A C 1
ATOM 576 O O . MET A 1 72 ? -6.554 -6.256 11.730 1.00 79.62 72 MET A O 1
ATOM 580 N N . GLY A 1 73 ? -6.436 -7.064 13.814 1.00 84.06 73 GLY A N 1
ATOM 581 C CA . GLY A 1 73 ? -5.287 -7.934 13.569 1.00 84.06 73 GLY A CA 1
ATOM 582 C C . GLY A 1 73 ? -5.570 -9.012 12.517 1.00 84.06 73 GLY A C 1
ATOM 583 O O . GLY A 1 73 ? -4.725 -9.291 11.661 1.00 84.06 73 GLY A O 1
ATOM 584 N N . LYS A 1 74 ? -6.778 -9.594 12.507 1.00 80.00 74 LYS A N 1
ATOM 585 C CA . LYS A 1 74 ? -7.208 -10.539 11.457 1.00 80.00 74 LYS A CA 1
ATOM 586 C C . LYS A 1 74 ? -7.322 -9.859 10.089 1.00 80.00 74 LYS A C 1
ATOM 588 O O . LYS A 1 74 ? -6.927 -10.464 9.092 1.00 80.00 74 LYS A O 1
ATOM 593 N N . MET A 1 75 ? -7.825 -8.624 10.023 1.00 75.44 75 MET A N 1
ATOM 594 C CA . MET A 1 75 ? -7.838 -7.835 8.781 1.00 75.44 75 MET A CA 1
ATOM 595 C C . MET A 1 75 ? -6.423 -7.475 8.323 1.00 75.44 75 MET A C 1
ATOM 597 O O . MET A 1 75 ? -6.111 -7.616 7.141 1.00 75.44 75 MET A O 1
ATOM 601 N N . MET A 1 76 ? -5.548 -7.097 9.258 1.00 81.88 76 MET A N 1
ATOM 602 C CA . MET A 1 76 ? -4.149 -6.788 8.982 1.00 81.88 76 MET A CA 1
ATOM 603 C C . MET A 1 76 ? -3.442 -7.995 8.369 1.00 81.88 76 MET A C 1
ATOM 605 O O . MET A 1 76 ? -2.858 -7.863 7.303 1.00 81.88 76 MET A O 1
ATOM 609 N N . LYS A 1 77 ? -3.597 -9.197 8.944 1.00 78.69 77 LYS A N 1
ATOM 610 C CA . LYS A 1 77 ? -3.065 -10.446 8.365 1.00 78.69 77 LYS A CA 1
ATOM 611 C C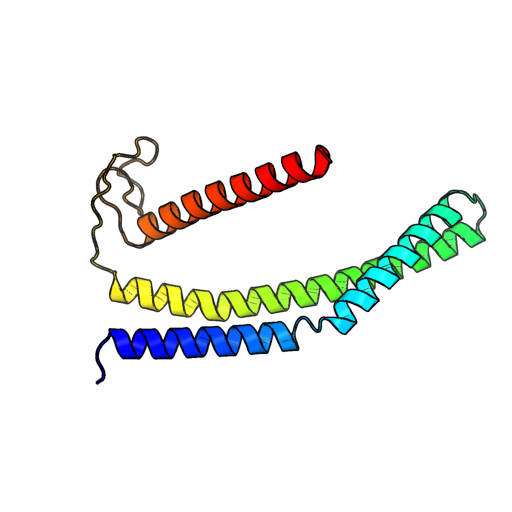 . LYS A 1 77 ? -3.590 -10.715 6.950 1.00 78.69 77 LYS A C 1
ATOM 613 O O . LYS A 1 77 ? -2.842 -11.211 6.108 1.00 78.69 77 LYS A O 1
ATOM 618 N N . GLY A 1 78 ? -4.855 -10.390 6.677 1.00 77.31 78 GLY A N 1
ATOM 619 C CA . GLY A 1 78 ? -5.433 -10.461 5.331 1.00 77.31 78 GLY A CA 1
ATOM 620 C C . GLY A 1 78 ? -4.744 -9.506 4.353 1.00 77.31 78 GLY A C 1
ATOM 621 O O . GLY A 1 78 ? -4.322 -9.928 3.277 1.00 77.31 78 GLY A O 1
ATOM 622 N N . SER A 1 79 ? -4.550 -8.250 4.762 1.00 73.25 79 SER A N 1
ATOM 623 C CA . SER A 1 79 ? -3.813 -7.239 3.994 1.00 73.25 79 SER A CA 1
ATOM 624 C C . SER A 1 79 ? -2.346 -7.633 3.777 1.00 73.25 79 SER A C 1
ATOM 626 O O . SER A 1 79 ? -1.843 -7.566 2.659 1.00 73.25 79 SER A O 1
ATOM 628 N N . THR A 1 80 ? -1.668 -8.165 4.797 1.00 80.75 80 THR A N 1
ATOM 629 C CA . THR A 1 80 ? -0.289 -8.660 4.679 1.00 80.75 80 THR A CA 1
ATOM 630 C C . THR A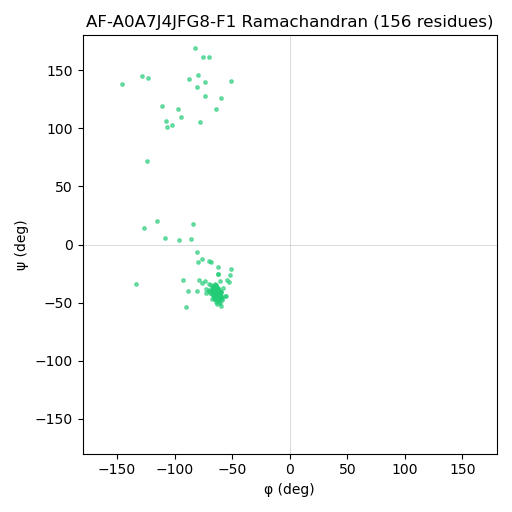 1 80 ? -0.195 -9.821 3.695 1.00 80.75 80 THR A C 1
ATOM 632 O O . THR A 1 80 ? 0.721 -9.859 2.879 1.00 80.75 80 THR A O 1
ATOM 635 N N . ARG A 1 81 ? -1.156 -10.756 3.712 1.00 76.25 81 ARG A N 1
ATOM 636 C CA . ARG A 1 81 ? -1.207 -11.848 2.727 1.00 76.25 81 ARG A CA 1
ATOM 637 C C . ARG A 1 81 ? -1.394 -11.313 1.306 1.00 76.25 81 ARG A C 1
ATOM 639 O O . ARG A 1 81 ? -0.727 -11.793 0.395 1.00 76.25 81 ARG A O 1
ATOM 646 N N . MET A 1 82 ? -2.256 -10.310 1.131 1.00 74.00 82 MET A N 1
ATOM 647 C CA . MET A 1 82 ? -2.446 -9.619 -0.148 1.00 74.00 82 MET A CA 1
ATOM 648 C C . MET A 1 82 ? -1.143 -8.948 -0.620 1.00 74.00 82 MET A C 1
ATOM 650 O O . MET A 1 82 ? -0.770 -9.085 -1.781 1.00 74.00 82 MET A O 1
ATOM 654 N N . MET A 1 83 ? -0.418 -8.285 0.285 1.00 78.12 83 MET A N 1
ATOM 655 C CA . MET A 1 83 ? 0.852 -7.615 -0.013 1.00 78.12 83 MET A CA 1
ATOM 656 C C . MET A 1 83 ? 1.972 -8.602 -0.373 1.00 78.12 83 MET A C 1
ATOM 658 O O . MET A 1 83 ? 2.711 -8.383 -1.325 1.00 78.12 83 MET A O 1
ATOM 662 N N . MET A 1 84 ? 2.094 -9.722 0.343 1.00 80.56 84 MET A N 1
ATOM 663 C CA . MET A 1 84 ? 3.085 -10.753 0.002 1.00 80.56 84 MET A CA 1
ATOM 664 C C . MET A 1 84 ? 2.794 -11.382 -1.361 1.00 80.56 84 MET A C 1
ATOM 666 O O . MET A 1 84 ? 3.711 -11.651 -2.132 1.00 80.56 84 MET A O 1
ATOM 670 N N . PHE A 1 85 ? 1.516 -11.581 -1.686 1.00 76.44 85 PHE A N 1
ATOM 671 C CA . PHE A 1 85 ? 1.126 -12.068 -3.001 1.00 76.44 85 PHE A CA 1
ATOM 672 C C . PHE A 1 85 ? 1.451 -11.061 -4.109 1.00 76.44 85 PHE A C 1
ATOM 674 O O . PHE A 1 85 ? 1.989 -11.454 -5.142 1.00 76.44 85 PHE A O 1
ATOM 681 N N . SER A 1 86 ? 1.178 -9.766 -3.897 1.00 74.31 86 SER A N 1
ATOM 682 C CA . SER A 1 86 ? 1.554 -8.745 -4.878 1.00 74.31 86 SER A CA 1
ATOM 683 C C . SER A 1 86 ? 3.067 -8.695 -5.066 1.00 74.31 86 SER A C 1
ATOM 685 O O . SER A 1 86 ? 3.523 -8.607 -6.196 1.00 74.31 86 SER A O 1
ATOM 687 N N . MET A 1 87 ? 3.850 -8.851 -3.998 1.00 79.06 87 MET A N 1
ATOM 688 C CA . MET A 1 87 ? 5.309 -8.911 -4.071 1.00 79.06 87 MET A CA 1
ATOM 689 C C . MET A 1 87 ? 5.805 -10.120 -4.880 1.00 79.06 87 MET A C 1
ATOM 691 O O . MET A 1 87 ? 6.680 -9.961 -5.728 1.00 79.06 87 MET A O 1
ATOM 695 N N . LEU A 1 88 ? 5.204 -11.301 -4.691 1.00 79.44 88 LEU A N 1
ATOM 696 C CA . LEU A 1 88 ? 5.505 -12.497 -5.491 1.00 79.44 88 LEU A CA 1
ATOM 697 C C . LEU A 1 88 ? 5.184 -12.325 -6.980 1.00 79.44 88 LEU A C 1
ATOM 699 O O . LEU A 1 88 ? 5.804 -12.991 -7.799 1.00 79.44 88 LEU A O 1
ATOM 703 N N . PHE A 1 89 ? 4.250 -11.443 -7.339 1.00 75.75 89 PHE A N 1
ATOM 704 C CA . PHE A 1 89 ? 3.944 -11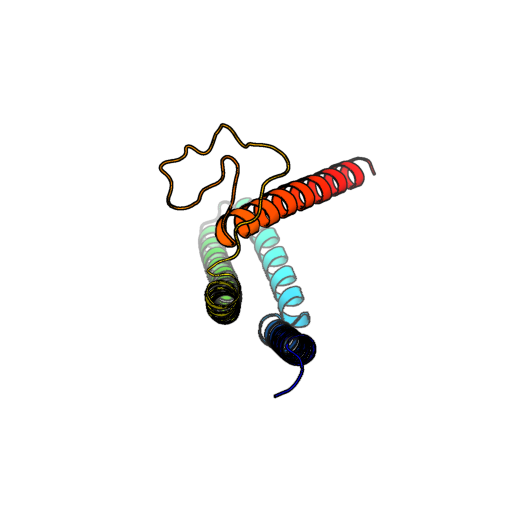.114 -8.734 1.00 75.75 89 PHE A CA 1
ATOM 705 C C . PHE A 1 89 ? 4.800 -9.971 -9.289 1.00 75.75 89 PHE A C 1
ATOM 707 O O . PHE A 1 89 ? 5.251 -10.035 -10.430 1.00 75.75 89 PHE A O 1
ATOM 714 N N . ILE A 1 90 ? 5.046 -8.935 -8.487 1.00 75.75 90 ILE A N 1
ATOM 715 C CA . ILE A 1 90 ? 5.791 -7.737 -8.884 1.00 75.75 90 ILE A CA 1
ATOM 716 C C . ILE A 1 90 ? 7.272 -8.056 -9.077 1.00 75.75 90 ILE A C 1
ATOM 718 O O . ILE A 1 90 ? 7.855 -7.560 -10.033 1.00 75.75 90 ILE A O 1
ATOM 722 N N . ILE A 1 91 ? 7.888 -8.882 -8.224 1.00 79.81 91 ILE A N 1
ATOM 723 C CA . ILE A 1 91 ? 9.327 -9.180 -8.320 1.00 79.81 91 ILE A CA 1
ATOM 724 C C . ILE A 1 91 ? 9.688 -9.891 -9.637 1.00 79.81 91 ILE A C 1
ATOM 726 O O . ILE A 1 91 ? 10.577 -9.397 -10.332 1.00 79.81 91 ILE A O 1
ATOM 730 N N . PRO A 1 92 ? 9.017 -10.988 -10.044 1.00 79.38 92 PRO A N 1
ATOM 731 C CA . PRO A 1 92 ? 9.289 -11.627 -11.332 1.00 79.38 92 PRO A CA 1
ATOM 732 C C . PRO A 1 92 ? 9.001 -10.703 -12.513 1.00 79.38 92 PRO A C 1
ATOM 734 O O . PRO A 1 92 ? 9.754 -10.697 -13.482 1.00 79.38 92 PRO A O 1
ATOM 737 N N . LEU A 1 93 ? 7.945 -9.888 -12.415 1.00 74.19 93 LEU A N 1
ATOM 738 C CA . LEU A 1 93 ? 7.612 -8.891 -13.427 1.00 74.19 93 LEU A CA 1
ATOM 739 C C . LEU A 1 93 ? 8.746 -7.862 -13.576 1.00 74.19 93 LEU A C 1
ATOM 741 O O . LEU A 1 93 ? 9.194 -7.599 -14.686 1.00 74.19 93 LEU A O 1
ATOM 745 N N . PHE A 1 94 ? 9.260 -7.334 -12.463 1.00 70.50 94 PHE A N 1
ATOM 746 C CA . PHE A 1 94 ? 10.392 -6.405 -12.445 1.00 70.50 94 PHE A CA 1
ATOM 747 C C . PHE A 1 94 ? 11.669 -7.028 -13.004 1.00 70.50 94 PHE A C 1
ATOM 749 O O . PHE A 1 94 ? 12.405 -6.363 -13.728 1.00 70.50 94 PHE A O 1
ATOM 756 N N . TRP A 1 95 ? 11.928 -8.297 -12.691 1.00 74.75 95 TRP A N 1
ATOM 757 C CA . TRP A 1 95 ? 13.085 -9.015 -13.217 1.00 74.75 95 TRP A CA 1
ATOM 758 C C . TRP A 1 95 ? 12.984 -9.218 -14.735 1.00 74.75 95 TRP A C 1
ATOM 760 O O . TRP A 1 95 ? 13.934 -8.925 -15.456 1.00 74.75 95 TRP A O 1
ATOM 770 N N . PHE A 1 96 ? 11.810 -9.620 -15.233 1.00 72.25 96 PHE A N 1
ATOM 771 C CA . PHE A 1 96 ? 11.556 -9.779 -16.665 1.00 72.25 96 PHE A CA 1
ATOM 772 C C . PHE A 1 96 ? 11.653 -8.449 -17.424 1.00 72.25 96 PHE A C 1
ATOM 774 O O . PHE A 1 96 ? 12.325 -8.381 -18.450 1.00 72.25 96 PHE A O 1
ATOM 781 N N . LEU A 1 97 ? 11.042 -7.375 -16.907 1.00 67.12 97 LEU A N 1
ATOM 782 C CA . LEU A 1 97 ? 11.160 -6.037 -17.501 1.00 67.12 97 LEU A CA 1
ATOM 783 C C . LEU A 1 97 ? 12.610 -5.543 -17.484 1.00 67.12 97 LEU A C 1
ATOM 785 O O . LEU A 1 97 ? 13.065 -4.953 -18.462 1.00 67.12 97 LEU A O 1
ATOM 789 N N . GLY A 1 98 ? 13.338 -5.804 -16.398 1.00 66.94 98 GLY A N 1
ATOM 790 C CA . GLY A 1 98 ? 14.736 -5.417 -16.265 1.00 66.94 98 GLY A CA 1
ATOM 791 C C . GLY A 1 98 ? 15.657 -6.106 -17.265 1.00 66.94 98 GLY A C 1
ATOM 792 O O . GLY A 1 98 ? 16.582 -5.467 -17.757 1.00 66.94 98 GLY A O 1
ATOM 793 N N . GLU A 1 99 ? 15.393 -7.370 -17.599 1.00 68.81 99 GLU A N 1
ATOM 794 C CA . GLU A 1 99 ? 16.173 -8.105 -18.597 1.00 68.81 99 GLU A CA 1
ATOM 795 C C . GLU A 1 99 ? 15.741 -7.758 -20.034 1.00 68.81 99 GLU A C 1
ATOM 797 O O . GLU A 1 99 ? 16.593 -7.543 -20.893 1.00 68.81 99 GLU A O 1
ATOM 802 N N . ALA A 1 100 ? 14.435 -7.604 -20.289 1.00 65.31 100 ALA A N 1
ATOM 803 C CA . ALA A 1 100 ? 13.897 -7.277 -21.614 1.00 65.31 100 ALA A CA 1
ATOM 804 C C . ALA A 1 100 ? 14.211 -5.839 -22.068 1.00 65.31 100 ALA A C 1
ATOM 806 O O . ALA A 1 100 ? 14.429 -5.597 -23.254 1.00 65.31 100 ALA A O 1
ATOM 807 N N . TYR A 1 101 ? 14.258 -4.881 -21.137 1.00 64.19 101 TYR A N 1
ATOM 808 C CA . TYR A 1 101 ? 14.451 -3.453 -21.428 1.00 64.19 101 TYR A CA 1
ATOM 809 C C . TYR A 1 101 ? 15.768 -2.897 -20.872 1.00 64.19 101 TYR A C 1
ATOM 811 O O . TYR A 1 101 ? 15.935 -1.685 -20.746 1.00 64.19 101 TYR A O 1
ATOM 819 N N . LYS A 1 102 ? 16.737 -3.771 -20.580 1.00 60.75 102 LYS A N 1
ATOM 820 C CA . LYS A 1 102 ? 18.048 -3.431 -19.998 1.00 60.75 102 LYS A CA 1
ATOM 821 C C . LYS A 1 102 ? 18.835 -2.378 -20.788 1.00 60.75 102 LYS A C 1
ATOM 823 O O . LYS A 1 102 ? 19.601 -1.623 -20.196 1.00 60.75 102 LYS A O 1
ATOM 828 N N . ALA A 1 103 ? 18.640 -2.338 -22.108 1.00 58.53 103 ALA A N 1
ATOM 829 C CA . ALA A 1 103 ? 19.285 -1.409 -23.040 1.00 58.53 103 ALA A CA 1
ATOM 830 C C . ALA A 1 103 ? 18.333 -0.325 -23.589 1.00 58.53 103 ALA A C 1
ATOM 832 O O . ALA A 1 103 ? 18.718 0.434 -24.477 1.00 58.53 103 ALA A O 1
ATOM 833 N N . ALA A 1 104 ? 17.087 -0.257 -23.107 1.00 59.66 104 ALA A N 1
ATOM 834 C CA . ALA A 1 104 ? 16.105 0.694 -23.609 1.00 59.66 104 ALA A CA 1
ATOM 835 C C . ALA A 1 104 ? 16.376 2.091 -23.036 1.00 59.66 104 ALA A C 1
ATOM 837 O O . ALA A 1 104 ? 16.088 2.377 -21.873 1.00 59.66 104 ALA A O 1
ATOM 838 N N . VAL A 1 105 ? 16.923 2.965 -23.878 1.00 60.22 105 VAL A N 1
ATOM 839 C CA . VAL A 1 105 ? 17.077 4.391 -23.593 1.00 60.22 105 VAL A CA 1
ATOM 840 C C . VAL A 1 105 ? 15.867 5.115 -24.176 1.00 60.22 105 VAL A C 1
ATOM 842 O O . VAL A 1 105 ? 15.693 5.177 -25.390 1.00 60.22 105 VAL A O 1
ATOM 845 N N . ILE A 1 106 ? 14.997 5.620 -23.305 1.00 64.44 106 ILE A N 1
ATOM 846 C CA . ILE A 1 106 ? 13.792 6.359 -23.683 1.00 64.44 106 ILE A CA 1
ATOM 847 C C . ILE A 1 106 ? 14.119 7.850 -23.606 1.00 64.44 106 ILE A C 1
ATOM 849 O O . ILE A 1 106 ? 14.418 8.366 -22.530 1.00 64.44 106 ILE A O 1
ATOM 853 N N . GLN A 1 107 ? 14.062 8.553 -24.736 1.00 61.84 107 GLN A N 1
ATOM 854 C CA . GLN A 1 107 ? 14.207 10.009 -24.755 1.00 61.84 107 GLN A CA 1
ATOM 855 C C . GLN A 1 107 ? 12.943 10.662 -24.194 1.00 61.84 107 GLN A C 1
ATOM 857 O O . GLN A 1 107 ? 11.826 10.353 -24.614 1.00 61.84 107 GLN A O 1
ATOM 862 N N . LEU A 1 108 ? 13.118 11.549 -23.217 1.00 62.53 108 LEU A N 1
ATOM 863 C CA . LEU A 1 108 ? 12.009 12.261 -22.599 1.00 62.53 108 LEU A CA 1
ATOM 864 C C . LEU A 1 108 ? 11.590 13.441 -23.491 1.00 62.53 108 LEU A C 1
ATOM 866 O O . LEU A 1 108 ? 12.452 14.188 -23.951 1.00 62.53 108 LEU A O 1
ATOM 870 N N . PRO A 1 109 ? 10.280 13.666 -23.708 1.00 62.59 109 PRO A N 1
ATOM 871 C CA . PRO A 1 109 ? 9.799 14.788 -24.520 1.00 62.59 109 PRO A CA 1
ATOM 872 C C . PRO A 1 109 ? 10.038 16.157 -23.861 1.00 62.59 109 PRO A C 1
ATOM 874 O O . PRO A 1 109 ? 9.942 17.186 -24.525 1.00 62.59 109 PRO A O 1
ATOM 877 N N . PHE A 1 110 ? 10.338 16.184 -22.561 1.00 64.12 110 PHE A N 1
ATOM 878 C CA . PHE A 1 110 ? 10.717 17.379 -21.816 1.00 64.12 110 PHE A CA 1
ATOM 879 C C . PHE A 1 110 ? 11.747 17.010 -20.738 1.00 64.12 110 PHE A C 1
ATOM 881 O O . PHE A 1 110 ? 11.585 15.980 -20.075 1.00 64.12 110 PHE A O 1
ATOM 888 N N . PRO A 1 111 ? 12.794 17.828 -20.535 1.00 63.97 111 PRO A N 1
ATOM 889 C CA . PRO A 1 111 ? 13.773 17.573 -19.491 1.00 63.97 111 PRO A CA 1
ATOM 890 C C . PRO A 1 111 ? 13.199 17.889 -18.106 1.00 63.97 111 PRO A C 1
ATOM 892 O O . PRO A 1 111 ? 12.493 18.885 -17.942 1.00 63.97 111 PRO A O 1
ATOM 895 N N . ILE A 1 112 ? 13.499 17.058 -17.100 1.00 66.12 112 ILE A N 1
ATOM 896 C CA . ILE A 1 112 ? 13.052 17.265 -15.710 1.00 66.12 112 ILE A CA 1
ATOM 897 C C . ILE A 1 112 ? 14.230 17.815 -14.885 1.00 66.12 112 ILE A C 1
ATOM 899 O O . ILE A 1 112 ? 15.095 17.042 -14.473 1.00 66.12 112 ILE A O 1
ATOM 903 N N . PRO A 1 113 ? 14.279 19.130 -14.581 1.00 61.78 113 PRO A N 1
ATOM 904 C CA . PRO A 1 113 ? 15.470 19.772 -14.007 1.00 61.78 113 PRO A CA 1
ATOM 905 C C . PRO A 1 113 ? 15.787 19.370 -12.559 1.00 61.78 113 PRO A C 1
ATOM 907 O O . PRO A 1 113 ? 16.867 19.665 -12.062 1.00 61.78 113 PRO A O 1
ATOM 910 N N . TRP A 1 114 ? 14.838 18.739 -11.861 1.00 63.09 114 TRP A N 1
ATOM 911 C CA . TRP A 1 114 ? 14.976 18.332 -10.456 1.00 63.09 114 TRP A CA 1
ATOM 912 C C . TRP A 1 114 ? 15.787 17.042 -10.257 1.00 63.09 114 TRP A C 1
ATOM 914 O O . TRP A 1 114 ? 16.209 16.763 -9.137 1.00 63.09 114 TRP A O 1
ATOM 924 N N . PHE A 1 115 ? 16.014 16.258 -11.315 1.00 60.09 115 PHE A N 1
ATOM 925 C CA . PHE A 1 115 ? 16.818 15.037 -11.262 1.00 60.09 115 PHE A CA 1
ATOM 926 C C . PHE A 1 115 ? 18.152 15.280 -11.976 1.00 60.09 115 PHE A C 1
ATOM 928 O O . PHE A 1 115 ? 18.201 15.389 -13.199 1.00 60.09 115 PHE A O 1
ATOM 935 N N . GLY A 1 116 ? 19.235 15.415 -11.204 1.00 57.47 116 GLY A N 1
ATOM 936 C CA . GLY A 1 116 ? 20.578 15.664 -11.739 1.00 57.47 116 GLY A CA 1
ATOM 937 C C . GLY A 1 116 ? 21.185 14.459 -12.473 1.00 57.47 116 GLY A C 1
ATOM 938 O O . GLY A 1 116 ? 20.780 13.317 -12.261 1.00 57.47 116 GLY A O 1
ATOM 939 N N . GLU A 1 117 ? 22.210 14.709 -13.296 1.00 58.84 117 GLU A N 1
ATOM 940 C CA . GLU A 1 117 ? 22.910 13.689 -14.106 1.00 58.84 117 GLU A CA 1
ATOM 941 C C . GLU A 1 117 ? 23.613 12.587 -13.289 1.00 58.84 117 GLU A C 1
ATOM 943 O O . GLU A 1 117 ? 23.865 11.504 -13.813 1.00 58.84 117 GLU A O 1
ATOM 948 N N . ASN A 1 118 ? 23.891 12.826 -12.003 1.00 58.00 118 ASN A N 1
ATOM 949 C CA . ASN A 1 118 ? 24.667 11.922 -11.143 1.00 58.00 118 ASN A CA 1
ATOM 950 C C . ASN A 1 118 ? 23.850 10.804 -10.472 1.00 58.00 118 ASN A C 1
ATOM 952 O O . ASN A 1 118 ? 24.392 10.056 -9.656 1.00 58.00 118 ASN A O 1
ATOM 956 N N . TRP A 1 119 ? 22.555 10.672 -10.770 1.00 59.16 119 TRP A N 1
ATOM 957 C CA . TRP A 1 119 ? 21.750 9.573 -10.236 1.00 59.16 119 TRP A CA 1
ATOM 958 C C . TRP A 1 119 ? 21.848 8.343 -11.147 1.00 59.16 119 TRP A C 1
ATOM 960 O O . TRP A 1 119 ? 21.816 8.444 -12.371 1.00 59.16 119 TRP A O 1
ATOM 970 N N . SER A 1 120 ? 21.881 7.150 -10.549 1.00 54.00 120 SER A N 1
ATOM 971 C CA . SER A 1 120 ? 21.732 5.853 -11.227 1.00 54.00 120 SER A CA 1
ATOM 972 C C . SER A 1 120 ? 20.499 5.770 -12.139 1.00 54.00 120 SER A C 1
ATOM 974 O O . SER A 1 120 ? 20.467 4.946 -13.052 1.00 54.00 120 SER A O 1
ATOM 976 N N . VAL A 1 121 ? 19.497 6.626 -11.922 1.00 55.59 121 VAL A N 1
ATOM 977 C CA . VAL A 1 121 ? 18.362 6.805 -12.824 1.00 55.59 121 VAL A CA 1
ATOM 978 C C . VAL A 1 121 ? 18.528 8.135 -13.558 1.00 55.59 121 VAL A C 1
ATOM 980 O O . VAL A 1 121 ? 18.244 9.196 -13.008 1.00 55.59 121 VAL A O 1
ATOM 983 N N . LYS A 1 122 ? 18.979 8.082 -14.815 1.00 57.47 122 LYS A N 1
ATOM 984 C CA . LYS A 1 122 ? 18.995 9.258 -15.692 1.00 57.47 122 LYS A CA 1
ATOM 985 C C . LYS A 1 122 ? 17.538 9.691 -15.921 1.00 57.47 122 LYS A C 1
ATOM 987 O O . LYS A 1 122 ? 16.729 8.902 -16.403 1.00 57.47 122 LYS A O 1
ATOM 992 N N . LEU A 1 123 ? 17.166 10.887 -15.469 1.00 58.16 123 LEU A N 1
ATOM 993 C CA . LEU A 1 123 ? 15.822 11.470 -15.644 1.00 58.16 123 LEU A CA 1
ATOM 994 C C . LEU A 1 123 ? 15.886 12.874 -16.274 1.00 58.16 123 LEU A C 1
ATOM 996 O O . LEU A 1 123 ? 14.908 13.616 -16.237 1.00 58.16 123 LEU A O 1
ATOM 1000 N N . TYR A 1 124 ? 17.045 13.244 -16.824 1.00 57.38 124 TYR A N 1
ATOM 1001 C CA . TYR A 1 124 ? 17.314 14.601 -17.293 1.00 57.38 124 TYR A CA 1
ATOM 1002 C C . TYR A 1 124 ? 16.919 14.807 -18.761 1.00 57.38 124 TYR A C 1
ATOM 1004 O O . TYR A 1 124 ? 16.132 15.693 -19.052 1.00 57.38 124 TYR A O 1
ATOM 1012 N N . SER A 1 125 ? 17.406 13.973 -19.678 1.00 59.31 125 SER A N 1
ATOM 1013 C CA . SER A 1 125 ? 17.095 14.027 -21.123 1.00 59.31 125 SER A CA 1
ATOM 1014 C C . SER A 1 125 ? 16.748 12.647 -21.684 1.00 59.31 125 SER A C 1
ATOM 1016 O O . SER A 1 125 ? 15.866 12.490 -22.526 1.00 59.31 125 SER A O 1
ATOM 1018 N N . GLU A 1 126 ? 17.400 11.627 -21.141 1.00 62.50 126 GLU A N 1
ATOM 1019 C CA . GLU A 1 126 ? 17.183 10.221 -21.430 1.00 62.50 126 GLU A CA 1
ATOM 1020 C C . GLU A 1 126 ? 16.853 9.492 -20.137 1.00 62.50 126 GLU A C 1
ATOM 1022 O O . GLU A 1 126 ? 17.416 9.801 -19.083 1.00 62.50 126 GLU A O 1
ATOM 1027 N N . THR A 1 127 ? 15.957 8.514 -20.216 1.00 62.59 127 THR A N 1
ATOM 1028 C CA . THR A 1 127 ? 15.598 7.675 -19.087 1.00 62.59 127 THR A CA 1
ATOM 1029 C C . THR A 1 127 ? 15.692 6.195 -19.397 1.00 62.59 127 THR A C 1
ATOM 1031 O O . THR A 1 127 ? 15.443 5.751 -20.514 1.00 62.59 127 THR A O 1
ATOM 1034 N N . ASN A 1 128 ? 16.099 5.425 -18.391 1.00 67.06 128 ASN A N 1
ATOM 1035 C CA . ASN A 1 128 ? 16.081 3.970 -18.459 1.00 67.06 128 ASN A CA 1
ATOM 1036 C C . ASN A 1 128 ? 14.662 3.465 -18.137 1.00 67.06 128 ASN A C 1
ATOM 1038 O O . ASN A 1 128 ? 13.829 4.215 -17.620 1.00 67.06 128 ASN A O 1
ATOM 1042 N N . TRP A 1 129 ? 14.385 2.183 -18.363 1.00 67.94 129 TRP A N 1
ATOM 1043 C CA . TRP A 1 129 ? 13.071 1.579 -18.097 1.00 67.94 129 TRP A CA 1
ATOM 1044 C C . TRP A 1 129 ? 12.558 1.833 -16.664 1.00 67.94 129 TRP A C 1
ATOM 1046 O O . TRP A 1 129 ? 11.359 2.020 -16.454 1.00 67.94 129 TRP A O 1
ATOM 1056 N N . ILE A 1 130 ? 13.468 1.919 -15.683 1.00 67.44 130 ILE A N 1
ATOM 1057 C CA . ILE A 1 130 ? 13.152 2.244 -14.282 1.00 67.44 130 ILE A CA 1
ATOM 1058 C C . ILE A 1 130 ? 12.600 3.665 -14.158 1.00 67.44 130 ILE A C 1
ATOM 1060 O O . ILE A 1 130 ? 11.590 3.880 -13.491 1.00 67.44 130 ILE A O 1
ATOM 1064 N N . GLY A 1 131 ? 13.248 4.645 -14.787 1.00 72.19 131 GLY A N 1
ATOM 1065 C CA . GLY A 1 131 ? 12.808 6.033 -14.697 1.00 72.19 131 GLY A CA 1
ATOM 1066 C C . GLY A 1 131 ? 11.480 6.260 -15.414 1.00 72.19 131 GLY A C 1
ATOM 1067 O O . GLY A 1 131 ? 10.617 6.969 -14.899 1.00 72.19 131 GLY A O 1
ATOM 1068 N N . TRP A 1 132 ? 11.252 5.549 -16.521 1.00 72.69 132 TRP A N 1
ATOM 1069 C CA . TRP A 1 132 ? 9.950 5.519 -17.184 1.00 72.69 132 TRP A CA 1
ATOM 1070 C C . TRP A 1 132 ? 8.853 4.888 -16.315 1.00 72.69 132 TRP A C 1
ATOM 1072 O O . TRP A 1 132 ? 7.763 5.447 -16.201 1.00 72.69 132 TRP A O 1
ATOM 1082 N N . TYR A 1 133 ? 9.144 3.780 -15.624 1.00 72.75 133 TYR A N 1
ATOM 1083 C CA . TYR A 1 133 ? 8.216 3.178 -14.660 1.00 72.75 133 TYR A CA 1
ATOM 1084 C C . TYR A 1 133 ? 7.843 4.157 -13.539 1.00 72.75 133 TYR A C 1
ATOM 1086 O O . TYR A 1 133 ? 6.662 4.311 -13.218 1.00 72.75 133 TYR A O 1
ATOM 1094 N N . VAL A 1 134 ? 8.830 4.856 -12.967 1.00 73.62 134 VAL A N 1
ATOM 1095 C CA . VAL A 1 134 ? 8.589 5.860 -11.920 1.00 73.62 134 VAL A CA 1
ATOM 1096 C C . VAL A 1 134 ? 7.717 6.996 -12.452 1.00 73.62 134 VAL A C 1
ATOM 1098 O O . VAL A 1 134 ? 6.759 7.381 -11.784 1.00 73.62 134 VAL A O 1
ATOM 1101 N N . LEU A 1 135 ? 7.980 7.487 -13.665 1.00 73.94 135 LEU A N 1
ATOM 1102 C CA . LEU A 1 135 ? 7.164 8.523 -14.300 1.00 73.94 135 LEU A CA 1
ATOM 1103 C C . LEU A 1 135 ? 5.719 8.073 -14.520 1.00 73.94 135 LEU A C 1
ATOM 1105 O O . LEU A 1 135 ? 4.793 8.769 -14.100 1.00 73.94 135 LEU A O 1
ATOM 1109 N N . CYS A 1 136 ? 5.502 6.892 -15.100 1.00 74.62 136 CYS A N 1
ATOM 1110 C CA . CYS A 1 136 ? 4.160 6.336 -15.264 1.00 74.62 136 CYS A CA 1
ATOM 1111 C C . CYS A 1 136 ? 3.454 6.138 -13.916 1.00 74.62 136 CYS A C 1
ATOM 1113 O O . CYS A 1 136 ? 2.269 6.454 -13.793 1.00 74.62 136 CYS A O 1
ATOM 1115 N N . SER A 1 137 ? 4.165 5.667 -12.888 1.00 71.88 137 SER A N 1
ATOM 1116 C CA . SER A 1 137 ? 3.603 5.498 -11.546 1.00 71.88 137 SER A CA 1
ATOM 1117 C C . SER A 1 137 ? 3.225 6.840 -10.915 1.00 71.88 137 SER A C 1
ATOM 1119 O O . SER A 1 137 ? 2.166 6.942 -10.294 1.00 71.88 137 SER A O 1
ATOM 1121 N N . LEU A 1 138 ? 4.046 7.880 -11.087 1.00 78.12 138 LEU A N 1
ATOM 1122 C CA . LEU A 1 138 ? 3.764 9.232 -10.598 1.00 78.12 138 LEU A CA 1
ATOM 1123 C C . LEU A 1 138 ? 2.529 9.815 -11.283 1.00 78.12 138 LEU A C 1
ATOM 1125 O O . LEU A 1 138 ? 1.606 10.252 -10.600 1.00 78.12 138 LEU A O 1
ATOM 1129 N N . VAL A 1 139 ? 2.464 9.752 -12.615 1.00 78.62 139 VAL A N 1
ATOM 1130 C CA . VA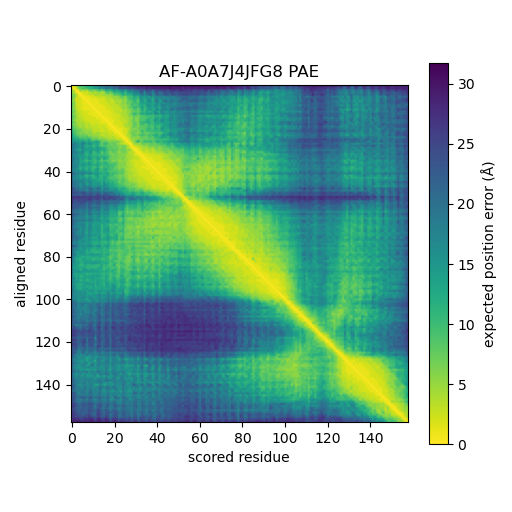L A 1 139 ? 1.305 10.227 -13.387 1.00 78.62 139 VAL A CA 1
ATOM 1131 C C . VAL A 1 139 ? 0.039 9.474 -12.986 1.00 78.62 139 VAL A C 1
ATOM 1133 O O . VAL A 1 139 ? -0.992 10.095 -12.738 1.00 78.62 139 VAL A O 1
ATOM 1136 N N . THR A 1 140 ? 0.118 8.150 -12.839 1.00 75.75 140 THR A N 1
ATOM 1137 C CA . THR A 1 140 ? -1.016 7.325 -12.396 1.00 75.75 140 THR A CA 1
ATOM 1138 C C . THR A 1 140 ? -1.465 7.710 -10.989 1.00 75.75 140 THR A C 1
ATOM 1140 O O . THR A 1 140 ? -2.659 7.849 -10.735 1.00 75.75 140 THR A O 1
ATOM 1143 N N . SER A 1 141 ? -0.522 7.942 -10.076 1.00 77.12 141 SER A N 1
ATOM 1144 C CA . SER A 1 141 ? -0.823 8.360 -8.704 1.00 77.12 141 SER A CA 1
ATOM 1145 C C . SER A 1 141 ? -1.493 9.732 -8.677 1.00 77.12 141 SER A C 1
ATOM 1147 O O . SER A 1 141 ? -2.489 9.918 -7.980 1.00 77.12 141 SER A O 1
ATOM 1149 N N . LEU A 1 142 ? -1.000 10.690 -9.465 1.00 78.56 142 LEU A N 1
ATOM 1150 C CA . LEU A 1 142 ? -1.605 12.017 -9.598 1.00 78.56 142 LEU A CA 1
ATOM 1151 C C . LEU A 1 142 ? -3.017 11.930 -10.192 1.00 78.56 142 LEU A C 1
ATOM 1153 O O . LEU A 1 142 ? -3.943 12.533 -9.651 1.00 78.56 142 LEU A O 1
ATOM 1157 N N . ALA A 1 143 ? -3.204 11.129 -11.243 1.00 82.31 143 ALA A N 1
ATOM 1158 C CA . ALA A 1 143 ? -4.502 10.910 -11.873 1.00 82.31 143 ALA A CA 1
ATOM 1159 C C . ALA A 1 143 ? -5.510 10.253 -10.916 1.00 82.31 143 ALA A C 1
ATOM 1161 O O . ALA A 1 143 ? -6.651 10.705 -10.823 1.00 82.31 143 ALA A O 1
ATOM 1162 N N . LEU A 1 144 ? -5.097 9.230 -10.160 1.00 78.62 144 LEU A N 1
ATOM 1163 C CA . LEU A 1 144 ? -5.945 8.568 -9.164 1.00 78.62 144 LEU A CA 1
ATOM 1164 C C . LEU A 1 144 ? -6.337 9.517 -8.029 1.00 78.62 144 LEU A C 1
ATOM 1166 O O . LEU A 1 144 ? -7.511 9.585 -7.674 1.00 78.62 144 LEU A O 1
ATOM 1170 N N . ASN A 1 145 ? -5.386 10.281 -7.488 1.00 82.00 145 ASN A N 1
ATOM 1171 C CA . ASN A 1 145 ? -5.671 11.257 -6.435 1.00 82.00 145 ASN A CA 1
ATOM 1172 C C . ASN A 1 145 ? -6.605 12.370 -6.930 1.00 82.00 145 ASN A C 1
ATOM 1174 O O . ASN A 1 145 ? -7.538 12.748 -6.222 1.00 82.00 145 ASN A O 1
ATOM 1178 N N . ALA A 1 146 ? -6.419 12.849 -8.164 1.00 79.44 146 ALA A N 1
ATOM 1179 C CA . ALA A 1 146 ? -7.324 13.813 -8.781 1.00 79.44 146 ALA A CA 1
ATOM 1180 C C . ALA A 1 146 ? -8.732 13.225 -8.981 1.00 79.44 146 ALA A C 1
ATOM 1182 O O . ALA A 1 146 ? -9.721 13.864 -8.622 1.00 79.44 146 ALA A O 1
ATOM 1183 N N . ALA A 1 147 ? -8.839 11.995 -9.490 1.00 79.88 147 ALA A N 1
ATOM 1184 C CA . ALA A 1 147 ? -10.117 11.315 -9.692 1.00 79.88 147 ALA A CA 1
ATOM 1185 C C . ALA A 1 147 ? -10.866 11.070 -8.369 1.00 79.88 147 ALA A C 1
ATOM 1187 O O . ALA A 1 147 ? -12.072 11.313 -8.281 1.00 79.88 147 ALA A O 1
ATOM 1188 N N . LEU A 1 148 ? -10.160 10.637 -7.319 1.00 75.62 148 LEU A N 1
ATOM 1189 C CA . LEU A 1 148 ? -10.728 10.439 -5.983 1.00 75.62 148 LEU A CA 1
ATOM 1190 C C . LEU A 1 148 ? -11.146 11.768 -5.338 1.00 75.62 148 LEU A C 1
ATOM 1192 O O . LEU A 1 148 ? -12.260 11.863 -4.823 1.00 75.62 148 LEU A O 1
ATOM 1196 N N . GLY A 1 149 ? -10.318 12.812 -5.444 1.00 76.62 149 GLY A N 1
ATOM 1197 C CA . GLY A 1 149 ? -10.644 14.148 -4.940 1.00 76.62 149 GLY A CA 1
ATOM 1198 C C . GLY A 1 149 ? -11.833 14.795 -5.661 1.00 76.62 149 GLY A C 1
ATOM 1199 O O . GLY A 1 149 ? -12.653 15.474 -5.038 1.00 76.62 149 GLY A O 1
ATOM 1200 N N . LEU A 1 150 ? -11.986 14.553 -6.967 1.00 72.06 150 LEU A N 1
ATOM 1201 C CA . LEU A 1 150 ? -13.164 14.977 -7.731 1.00 72.06 150 LEU A CA 1
ATOM 1202 C C . LEU A 1 150 ? -14.423 14.221 -7.290 1.00 72.06 150 LEU A C 1
ATOM 1204 O O . LEU A 1 150 ? -15.468 14.842 -7.091 1.00 72.06 150 LEU A O 1
ATOM 1208 N N . ARG A 1 151 ? -14.328 12.904 -7.070 1.00 70.31 151 ARG A N 1
ATOM 1209 C CA . ARG A 1 151 ? -15.446 12.087 -6.576 1.00 70.31 151 ARG A CA 1
ATOM 1210 C C . ARG A 1 151 ? -15.932 12.547 -5.197 1.00 70.31 151 ARG A C 1
ATOM 1212 O O . ARG A 1 151 ? -17.139 12.646 -4.990 1.00 70.31 151 ARG A O 1
ATOM 1219 N N . GLU A 1 152 ? -15.024 12.861 -4.274 1.00 70.69 152 GLU A N 1
ATOM 1220 C CA . GLU A 1 152 ? -15.382 13.398 -2.952 1.00 70.69 152 GLU A CA 1
ATOM 1221 C C . GLU A 1 152 ? -16.078 14.760 -3.035 1.00 70.69 152 GLU A C 1
ATOM 1223 O O . GLU A 1 152 ? -17.085 14.977 -2.356 1.00 70.69 152 GLU A O 1
ATOM 1228 N N . LYS A 1 153 ? -15.598 15.666 -3.898 1.00 68.19 153 LYS A N 1
ATOM 1229 C CA . LYS A 1 153 ? -16.243 16.972 -4.114 1.00 68.19 153 LYS A CA 1
ATOM 1230 C C . LYS A 1 153 ? -17.649 16.843 -4.703 1.00 68.19 153 LYS A C 1
ATOM 1232 O O . LYS A 1 153 ? -18.523 17.623 -4.336 1.00 68.19 153 LYS A O 1
ATOM 1237 N N . VAL A 1 154 ? -17.883 15.870 -5.585 1.00 69.06 154 VAL A N 1
ATOM 1238 C CA . VAL A 1 154 ? -19.207 15.611 -6.178 1.00 69.06 154 VAL A CA 1
ATOM 1239 C C . VAL A 1 154 ? -20.172 14.987 -5.164 1.00 69.06 154 VAL A C 1
ATOM 1241 O O . VAL A 1 154 ? -21.339 15.365 -5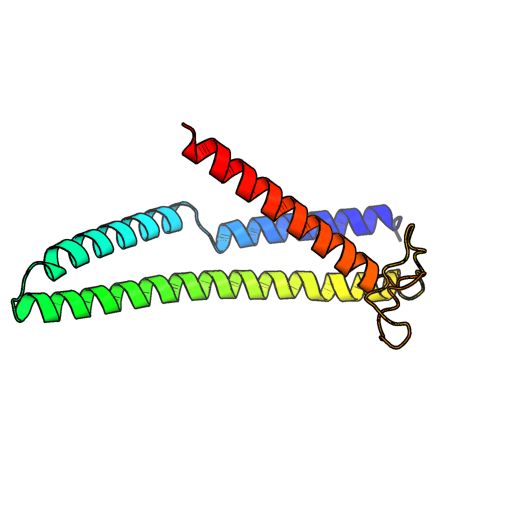.137 1.00 69.06 154 VAL A O 1
ATOM 1244 N N . LEU A 1 155 ? -19.701 14.084 -4.296 1.00 64.88 155 LEU A N 1
ATOM 1245 C CA . LEU A 1 155 ? -20.533 13.452 -3.262 1.00 64.88 155 LEU A CA 1
ATOM 1246 C C . LEU A 1 155 ? -20.883 14.387 -2.097 1.00 64.88 155 LEU A C 1
ATOM 1248 O O . LEU A 1 155 ? -21.967 14.255 -1.548 1.00 64.88 155 LEU A O 1
ATOM 1252 N N . LYS A 1 156 ? -20.017 15.345 -1.734 1.00 55.72 156 LYS A N 1
ATOM 1253 C CA . LYS A 1 156 ? -20.320 16.363 -0.704 1.00 55.72 156 LYS A CA 1
ATOM 1254 C C . LYS A 1 156 ? -21.260 17.479 -1.174 1.00 55.72 156 LYS A C 1
ATOM 1256 O O . LYS A 1 156 ? -21.716 18.263 -0.349 1.00 55.72 156 LYS A O 1
ATOM 1261 N N . LYS A 1 157 ? -21.507 17.596 -2.482 1.00 50.66 157 LYS A N 1
ATOM 1262 C CA . LYS A 1 157 ? -22.378 18.629 -3.069 1.00 50.66 157 LYS A CA 1
ATOM 1263 C C . LYS A 1 157 ? -23.812 18.132 -3.320 1.00 50.66 157 LYS A C 1
ATOM 1265 O O . LYS A 1 157 ? -24.601 18.864 -3.912 1.00 50.66 157 LYS A O 1
ATOM 1270 N N . LYS A 1 158 ? -24.125 16.900 -2.918 1.00 43.75 158 LYS A N 1
ATOM 1271 C CA . LYS A 1 158 ? -25.436 16.259 -3.035 1.00 43.75 158 LYS A CA 1
ATOM 1272 C C . LYS A 1 158 ? -25.979 15.967 -1.643 1.00 43.75 158 LYS A C 1
ATOM 1274 O O . LYS A 1 158 ? -27.214 16.041 -1.499 1.00 43.75 158 LYS A O 1
#

Secondary structure (DSSP, 8-state):
---HHHHHHHHHHHHHHHHHHHHHHHS-HHHHHHHHHHHHHHHHHHHHHHT---HHHHHHHHHHHHHHHHHHHHHHHHHHHHHHHHHHHHHHHHHHHHHHTTT--EEPSS--TTS-TTSSS-BSSEE-HHHHHHHHHHHHHHHHHHHHHHHHHHHTT-

pLDDT: mean 72.06, std 8.72, range [43.41, 86.62]

Nearest PDB structures (foldseek):
  6nye-assembly1_B  TM=5.959E-01  e=9.402E+00  synthetic construct
  7abk-assembly1_A  TM=2.302E-01  e=8.226E+00  Synechocystis sp. PCC 6803 substr. Kazusa

Solven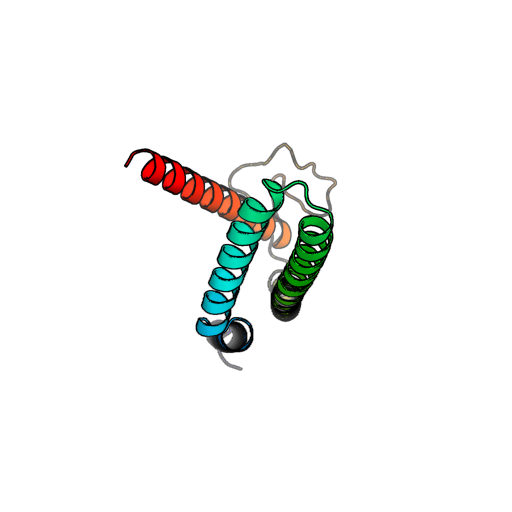t-accessible surface area (backbone atoms only — not comparable to full-atom values): 8818 Å² total; per-residue (Å²): 135,75,59,73,66,56,56,51,49,52,50,50,51,51,51,51,51,51,48,52,51,48,47,52,74,68,54,45,68,68,60,53,51,54,50,53,52,48,53,50,54,51,52,52,50,46,57,59,36,73,75,43,93,46,74,67,38,49,57,52,45,54,53,50,51,51,52,49,51,52,54,49,50,54,48,48,55,45,52,51,53,53,50,53,51,49,48,68,52,48,52,60,50,51,51,50,50,49,67,77,35,66,82,44,73,44,74,50,98,64,65,39,88,88,41,55,86,88,43,97,58,34,47,37,53,45,21,39,57,66,40,49,50,50,50,54,50,50,53,49,50,52,51,50,52,51,53,53,53,50,51,52,56,57,61,76,74,109

Organism: NCBI:txid3101447

Radius of gyration: 24.13 Å; Cα contacts (8 Å, |Δi|>4): 76; chains: 1; bounding box: 50×40×68 Å

Foldseek 3Di:
DDDPVVVVVVVVVVVVVVLVVLCCVLDPPVVVVVLVVLLVVLVVLLVVLVVPPDPVSVVVNVVSVVVNVVSVVSVVVSVVVNVVVVVVVVVVVCVVCCVVQVPPKAFDPAADVVDDPPDPAPRGGIGGPVNVVVVVVVVVVVVVVVVVVVVVVVVVVD

Mean predicted aligned error: 14.29 Å